Protein AF-A0A533YIL5-F1 (afdb_monomer_lite)

Sequence (85 aa):
MGLLDRQFGTSNVIVTSLENLLNWARLSSLWQMQFGLACCAIEMMAAAASHYDFDRFGVIPRATPRQSDVMIVAGTVTLKMATRI

pLDDT: mean 87.53, std 10.2, range [51.16, 96.06]

Foldseek 3Di:
DFPCCVPDVDPDPVVVVVRVVVVCVCQQAFEEELAADDDQSVVVVVCCDPVHNPVNSNYHYDPDPVPGPYYDNRDDQDPVNVVVD

Radius of gyration: 17.03 Å; chains: 1; bounding box: 35×36×42 Å

Structure (mmCIF, N/CA/C/O backbone):
data_AF-A0A533YIL5-F1
#
_entry.id   AF-A0A533YIL5-F1
#
loop_
_atom_site.group_PDB
_atom_site.id
_atom_site.type_symbol
_atom_site.label_atom_id
_atom_site.label_alt_id
_atom_site.label_comp_id
_atom_site.label_asym_id
_atom_site.label_entity_id
_atom_site.label_seq_id
_atom_site.pdbx_PDB_ins_code
_atom_site.Cartn_x
_atom_site.Cartn_y
_atom_site.Cartn_z
_atom_site.occupancy
_atom_site.B_iso_or_equiv
_atom_site.auth_seq_id
_atom_site.auth_comp_id
_atom_site.auth_asym_id
_atom_site.auth_atom_id
_atom_site.pdbx_PDB_model_num
ATOM 1 N N . MET A 1 1 ? -10.681 13.764 12.088 1.00 51.16 1 MET A N 1
ATOM 2 C CA . MET A 1 1 ? -11.918 14.506 11.779 1.00 51.16 1 MET A CA 1
ATOM 3 C C . MET A 1 1 ? -12.788 13.604 10.932 1.00 51.16 1 MET A C 1
ATOM 5 O O . MET A 1 1 ? -12.426 13.326 9.791 1.00 51.16 1 MET A O 1
ATOM 9 N N . GLY A 1 2 ? -13.813 13.025 11.552 1.00 59.44 2 GLY A N 1
ATOM 10 C CA . GLY A 1 2 ? -14.697 12.059 10.912 1.00 59.44 2 GLY A CA 1
ATOM 11 C C . GLY A 1 2 ? -15.648 12.721 9.918 1.00 59.44 2 GLY A C 1
ATOM 12 O O . GLY A 1 2 ? -15.770 13.942 9.842 1.00 59.44 2 GLY A O 1
ATOM 13 N N . LEU A 1 3 ? -16.291 11.891 9.101 1.00 66.75 3 LEU A N 1
ATOM 14 C CA . LEU A 1 3 ? -17.222 12.331 8.063 1.00 66.75 3 LEU A CA 1
ATOM 15 C C . LEU A 1 3 ? -18.513 12.922 8.674 1.00 66.75 3 LEU A C 1
ATOM 17 O O . LEU A 1 3 ? -19.161 13.740 8.029 1.00 66.75 3 LEU A O 1
ATOM 21 N N . LEU A 1 4 ? -18.855 12.553 9.918 1.00 69.94 4 LEU A N 1
ATOM 22 C CA . LEU A 1 4 ? -20.073 12.982 10.618 1.00 69.94 4 LEU A CA 1
ATOM 23 C C . LEU A 1 4 ? -19.858 14.250 11.459 1.00 69.94 4 LEU A C 1
ATOM 25 O O . LEU A 1 4 ? -20.789 15.040 11.615 1.00 69.94 4 LEU A O 1
ATOM 29 N N . ASP A 1 5 ? -18.625 14.495 11.901 1.00 66.12 5 ASP A N 1
ATOM 30 C CA . ASP A 1 5 ? -18.184 15.716 12.595 1.00 66.12 5 ASP A CA 1
ATOM 31 C C . ASP A 1 5 ? -18.434 17.001 11.769 1.00 66.12 5 ASP A C 1
ATOM 33 O O . ASP A 1 5 ? -18.686 18.077 12.303 1.00 66.12 5 ASP A O 1
ATOM 37 N N . ARG A 1 6 ? -18.447 16.897 10.428 1.00 64.88 6 ARG A N 1
ATOM 38 C CA . ARG A 1 6 ? -18.797 18.020 9.531 1.00 64.88 6 ARG A CA 1
ATOM 39 C C . ARG A 1 6 ? -20.288 18.361 9.499 1.00 64.88 6 ARG A C 1
ATOM 41 O O . ARG A 1 6 ? -20.634 19.449 9.049 1.00 64.88 6 ARG A O 1
ATOM 48 N N . GLN A 1 7 ? -21.160 17.442 9.910 1.00 67.25 7 GLN A N 1
ATOM 49 C CA . GLN A 1 7 ? -22.608 17.560 9.716 1.00 67.25 7 GLN A CA 1
ATOM 50 C C . GLN A 1 7 ? -23.365 17.842 11.017 1.00 67.25 7 GLN A C 1
ATOM 52 O O . GLN A 1 7 ? -24.398 18.509 10.991 1.00 67.25 7 GLN A O 1
ATOM 57 N N . PHE A 1 8 ? -22.836 17.394 12.156 1.00 64.44 8 PHE A N 1
ATOM 58 C CA . PHE A 1 8 ? -23.433 17.600 13.472 1.00 64.44 8 PHE A CA 1
ATOM 59 C C . PHE A 1 8 ? -22.400 18.270 14.383 1.00 64.44 8 PHE A C 1
ATOM 61 O O . PHE A 1 8 ? -21.588 17.597 15.003 1.00 64.44 8 PHE A O 1
ATOM 68 N N . GLY A 1 9 ? -22.410 19.605 14.452 1.00 62.22 9 GLY A N 1
ATOM 69 C CA . GLY A 1 9 ? -21.437 20.424 15.198 1.00 62.22 9 GLY A CA 1
ATOM 70 C C . GLY A 1 9 ? -21.497 20.317 16.731 1.00 62.22 9 GLY A C 1
ATOM 71 O O . GLY A 1 9 ? -21.151 21.272 17.422 1.00 62.22 9 GLY A O 1
ATOM 72 N N . THR A 1 10 ? -21.955 19.189 17.276 1.00 59.66 10 THR A N 1
ATOM 73 C CA . THR A 1 10 ? -22.041 18.904 18.712 1.00 59.66 10 THR A CA 1
ATOM 74 C C . THR A 1 10 ? -21.540 17.489 19.000 1.00 59.66 10 THR A C 1
ATOM 76 O O . THR A 1 10 ? -22.064 16.498 18.488 1.00 59.66 10 THR A O 1
ATOM 79 N N . SER A 1 11 ? -20.514 17.399 19.847 1.00 63.81 11 SER A N 1
ATOM 80 C CA . SER A 1 11 ? -19.839 16.177 20.293 1.00 63.81 11 SER A CA 1
ATOM 81 C C . SER A 1 11 ? -20.749 15.306 21.169 1.00 63.81 11 SER A C 1
ATOM 83 O O . SER A 1 11 ? -20.628 15.242 22.391 1.00 63.81 11 SER A O 1
ATOM 85 N N . ASN A 1 12 ? -21.680 14.608 20.523 1.00 74.38 12 ASN A N 1
ATOM 86 C CA . ASN A 1 12 ? -22.548 13.617 21.149 1.00 74.38 12 ASN A CA 1
ATOM 87 C C . ASN A 1 12 ? -21.823 12.264 21.254 1.00 74.38 12 ASN A C 1
ATOM 89 O O . ASN A 1 12 ? -21.278 11.770 20.268 1.00 74.38 12 ASN A O 1
ATOM 93 N N . VAL A 1 13 ? -21.886 11.610 22.420 1.00 78.50 13 VAL A N 1
ATOM 94 C CA . VAL A 1 13 ? -21.269 10.283 22.679 1.00 78.50 13 VAL A CA 1
ATOM 95 C C . VAL A 1 13 ? -21.757 9.198 21.697 1.00 78.50 13 VAL A C 1
ATOM 97 O O . VAL A 1 13 ? -21.036 8.264 21.346 1.00 78.50 13 VAL A O 1
ATOM 100 N N . ILE A 1 14 ? -22.989 9.333 21.202 1.00 80.75 14 ILE A N 1
ATOM 101 C CA . ILE A 1 14 ? -23.567 8.442 20.185 1.00 80.75 14 ILE A CA 1
ATOM 102 C C . ILE A 1 14 ? -22.912 8.664 18.809 1.00 80.75 14 ILE A C 1
ATOM 104 O O . ILE A 1 14 ? -22.647 7.708 18.086 1.00 80.75 14 ILE A O 1
ATOM 108 N N . VAL A 1 15 ? -22.603 9.912 18.445 1.00 83.88 15 VAL A N 1
ATOM 109 C CA . VAL A 1 15 ? -21.942 10.221 17.167 1.00 83.88 15 VAL A CA 1
ATOM 110 C C . VAL A 1 15 ? -20.502 9.714 17.185 1.00 83.88 15 VAL A C 1
ATOM 112 O O . VAL A 1 15 ? -20.072 9.080 16.227 1.00 83.88 15 VAL A O 1
ATOM 115 N N . THR A 1 16 ? -19.778 9.897 18.292 1.00 83.44 16 THR A N 1
ATOM 116 C CA . THR A 1 16 ? -18.384 9.437 18.402 1.00 83.44 16 THR A CA 1
ATOM 117 C C . THR A 1 16 ? -18.267 7.912 18.366 1.00 83.44 16 THR A C 1
ATOM 119 O O . THR A 1 16 ? -17.392 7.375 17.689 1.00 83.44 16 THR A O 1
ATOM 122 N N . SER A 1 17 ? -19.166 7.188 19.040 1.00 85.25 17 SER A N 1
ATOM 123 C CA . SER A 1 17 ? -19.213 5.719 18.972 1.00 85.25 17 SER A CA 1
ATOM 124 C C . SER A 1 17 ? -19.520 5.202 17.561 1.00 85.25 17 SER A C 1
ATOM 126 O O . SER A 1 17 ? -18.864 4.262 17.104 1.00 85.25 17 SER A O 1
ATOM 128 N N . LEU A 1 18 ? -20.440 5.846 16.836 1.00 86.12 18 LEU A N 1
ATOM 129 C CA . LEU A 1 18 ? -20.726 5.512 15.439 1.00 86.12 18 LEU A CA 1
ATOM 130 C C . LEU A 1 18 ? -19.532 5.808 14.516 1.00 86.12 18 LEU A C 1
ATOM 132 O O . LEU A 1 18 ? -19.189 4.988 13.664 1.00 86.12 18 LEU A O 1
ATOM 136 N N . GLU A 1 19 ? -18.867 6.949 14.693 1.00 85.19 19 GLU A N 1
ATOM 137 C CA . GLU A 1 19 ? -17.658 7.280 13.935 1.00 85.19 19 GLU A CA 1
ATOM 138 C C . GLU A 1 19 ? -16.535 6.269 14.173 1.00 85.19 19 GLU A C 1
ATOM 140 O O . GLU A 1 19 ? -15.877 5.854 13.218 1.00 85.19 19 GLU A O 1
ATOM 145 N N . ASN A 1 20 ? -16.343 5.826 15.416 1.00 87.81 20 ASN A N 1
ATOM 146 C CA . ASN A 1 20 ? -15.354 4.803 15.747 1.00 87.81 20 ASN A CA 1
ATOM 147 C C . ASN A 1 20 ? -15.635 3.488 15.014 1.00 87.81 20 ASN A C 1
ATOM 149 O O . ASN A 1 20 ? -14.712 2.905 14.447 1.00 87.81 20 ASN A O 1
ATOM 153 N N . LEU A 1 21 ? -16.898 3.059 14.955 1.00 90.25 21 LEU A N 1
ATOM 154 C CA . LEU A 1 21 ? -17.290 1.862 14.211 1.00 90.25 21 LEU A CA 1
ATOM 155 C C . LEU A 1 21 ? -17.017 2.009 12.706 1.00 90.25 21 LEU A C 1
ATOM 157 O O . LEU A 1 21 ? -16.430 1.120 12.090 1.00 90.25 21 LEU A O 1
ATOM 161 N N . LEU A 1 22 ? -17.404 3.140 12.109 1.00 89.50 22 LEU A N 1
ATOM 162 C CA . LEU A 1 22 ? -17.209 3.395 10.677 1.00 89.50 22 LEU A CA 1
ATOM 163 C C . LEU A 1 22 ? -15.731 3.527 10.295 1.00 89.50 22 LEU A C 1
ATOM 165 O O . LEU A 1 22 ? -15.335 3.125 9.200 1.00 89.50 22 LEU A O 1
ATOM 169 N N . ASN A 1 23 ? -14.918 4.126 11.164 1.00 90.25 23 ASN A N 1
ATOM 170 C CA . ASN A 1 23 ? -13.477 4.233 10.953 1.00 90.25 23 ASN A CA 1
ATOM 171 C C . ASN A 1 23 ? -12.801 2.870 11.115 1.00 90.25 23 ASN A C 1
ATOM 173 O O . ASN A 1 23 ? -11.939 2.535 10.308 1.00 90.25 23 ASN A O 1
ATOM 177 N N . TRP A 1 24 ? -13.228 2.062 12.090 1.00 91.19 24 TRP A N 1
ATOM 178 C CA . TRP A 1 24 ? -12.753 0.689 12.235 1.00 91.19 24 TRP A CA 1
ATOM 179 C C . TRP A 1 24 ? -13.071 -0.150 10.995 1.00 91.19 24 TRP A C 1
ATOM 181 O O . TRP A 1 24 ? -12.170 -0.797 10.477 1.00 91.19 24 TRP A O 1
ATOM 191 N N . ALA A 1 25 ? -14.296 -0.070 10.465 1.00 91.12 25 ALA A N 1
ATOM 192 C CA . ALA A 1 25 ? -14.692 -0.804 9.261 1.00 91.12 25 ALA A CA 1
ATOM 193 C C . ALA A 1 25 ? -13.859 -0.421 8.021 1.00 91.12 25 ALA A C 1
ATOM 195 O O . ALA A 1 25 ? -13.440 -1.291 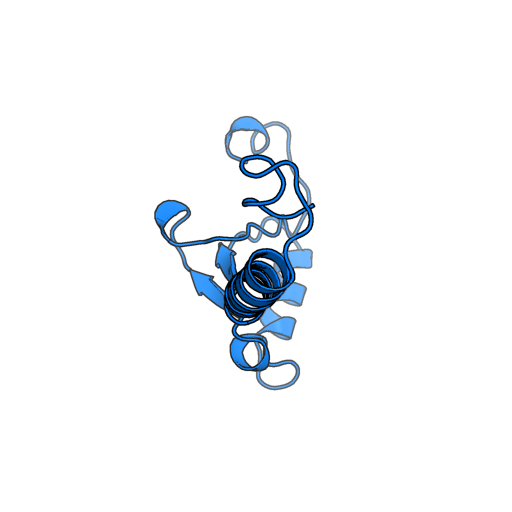7.261 1.00 91.12 25 ALA A O 1
ATOM 196 N N . ARG A 1 26 ? -13.574 0.876 7.827 1.00 89.56 26 ARG A N 1
ATOM 197 C CA . ARG A 1 26 ? -12.714 1.347 6.723 1.00 89.56 26 ARG A CA 1
ATOM 198 C C . ARG A 1 26 ? -11.246 0.964 6.907 1.00 89.56 26 ARG A C 1
ATOM 200 O O . ARG A 1 26 ? -10.559 0.711 5.927 1.00 89.56 26 ARG A O 1
ATOM 207 N N . LEU A 1 27 ? -10.762 0.929 8.146 1.00 89.69 27 LEU A N 1
ATOM 208 C CA . LEU A 1 27 ? -9.383 0.550 8.449 1.00 89.69 27 LEU A CA 1
ATOM 209 C C . LEU A 1 27 ? -9.166 -0.968 8.365 1.00 89.69 27 LEU A C 1
ATOM 211 O O . LEU A 1 27 ? -8.078 -1.398 8.002 1.00 89.69 27 LEU A O 1
ATOM 215 N N . SER A 1 28 ? -10.184 -1.772 8.681 1.00 91.19 28 SER A N 1
ATOM 216 C CA . SER A 1 28 ? -10.102 -3.236 8.667 1.00 91.19 28 SER A CA 1
ATOM 217 C C . SER A 1 28 ? -10.286 -3.868 7.285 1.00 91.19 28 SER A C 1
ATOM 219 O O . SER A 1 28 ? -10.118 -5.076 7.158 1.00 91.19 28 SER A O 1
ATOM 221 N N . SER A 1 29 ? -10.645 -3.087 6.260 1.00 91.25 29 SER A N 1
ATOM 222 C CA . SER A 1 29 ? -10.887 -3.580 4.898 1.00 91.25 29 SER A CA 1
ATOM 223 C C . SER A 1 29 ? -10.387 -2.591 3.843 1.00 91.25 29 SER A C 1
ATOM 225 O O . SER A 1 29 ? -11.147 -1.857 3.224 1.00 91.25 29 SER A O 1
ATOM 227 N N . LEU A 1 30 ? -9.071 -2.551 3.642 1.00 91.88 30 LEU A N 1
ATOM 228 C CA . LEU A 1 30 ? -8.438 -1.634 2.692 1.00 91.88 30 LEU A CA 1
ATOM 229 C C . LEU A 1 30 ? -8.199 -2.331 1.353 1.00 91.88 30 LEU A C 1
ATOM 231 O O . LEU A 1 30 ? -7.236 -3.076 1.191 1.00 91.88 30 LEU A O 1
ATOM 235 N N . TRP A 1 31 ? -9.043 -2.090 0.353 1.00 93.62 31 TRP A N 1
ATOM 236 C CA . TRP A 1 31 ? -8.866 -2.749 -0.943 1.00 93.62 31 TRP A CA 1
ATOM 237 C C . TRP A 1 31 ? -7.835 -1.995 -1.784 1.00 93.62 31 TRP A C 1
ATOM 239 O O . TRP A 1 31 ? -8.105 -0.910 -2.304 1.00 93.62 31 TRP A O 1
ATOM 249 N N . GLN A 1 32 ? -6.634 -2.561 -1.906 1.00 92.31 32 GLN A N 1
ATOM 250 C CA . GLN A 1 32 ? -5.531 -1.932 -2.628 1.00 92.31 32 GLN A CA 1
ATOM 251 C C . GLN A 1 32 ? -5.693 -2.084 -4.143 1.00 92.31 32 GLN A C 1
ATOM 253 O O . GLN A 1 32 ? -5.996 -3.164 -4.650 1.00 92.31 32 GLN A O 1
ATOM 258 N N . MET A 1 33 ? -5.439 -1.019 -4.895 1.00 93.50 33 MET A N 1
ATOM 259 C CA . MET A 1 33 ? -5.260 -1.101 -6.339 1.00 93.50 33 MET A CA 1
ATOM 260 C C . MET A 1 33 ? -3.898 -1.725 -6.637 1.00 93.50 33 MET A C 1
ATOM 262 O O . MET A 1 33 ? -2.871 -1.226 -6.175 1.00 93.50 33 MET A O 1
ATOM 266 N N . GLN A 1 34 ? -3.871 -2.786 -7.443 1.00 90.62 34 GLN A N 1
ATOM 267 C CA . GLN A 1 34 ? -2.618 -3.391 -7.887 1.00 90.62 34 GLN A CA 1
ATOM 268 C C . GLN A 1 34 ? -1.905 -2.462 -8.884 1.00 90.62 34 GLN A C 1
ATOM 270 O O . GLN A 1 34 ? -2.097 -2.559 -10.096 1.00 90.62 34 GLN A O 1
ATOM 275 N N . PHE A 1 35 ? -1.089 -1.545 -8.363 1.00 90.38 35 PHE A N 1
ATOM 276 C CA . PHE A 1 35 ? -0.438 -0.493 -9.139 1.00 90.38 35 PHE A CA 1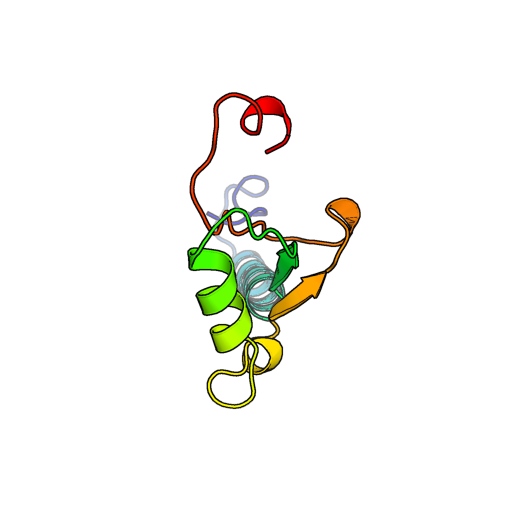
ATOM 277 C C . PHE A 1 35 ? 1.086 -0.492 -8.936 1.00 90.38 35 PHE A C 1
ATOM 279 O O . PHE A 1 35 ? 1.647 0.239 -8.124 1.00 90.38 35 PHE A O 1
ATOM 286 N N . GLY A 1 36 ? 1.769 -1.358 -9.688 1.00 92.56 36 GLY A N 1
ATOM 287 C CA . GLY A 1 36 ? 3.228 -1.460 -9.699 1.00 92.56 36 GLY A CA 1
ATOM 288 C C . GLY A 1 36 ? 3.844 -0.736 -10.895 1.00 92.56 36 GLY A C 1
AT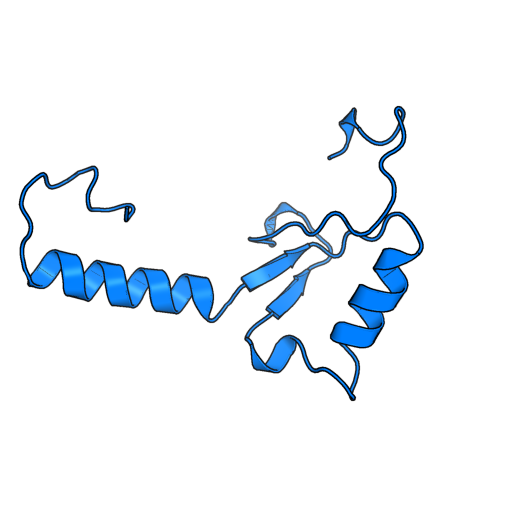OM 289 O O . GLY A 1 36 ? 3.494 -1.039 -12.034 1.00 92.56 36 GLY A O 1
ATOM 290 N N . LEU A 1 37 ? 4.767 0.197 -10.647 1.00 92.75 37 LEU A N 1
ATOM 291 C CA . LEU A 1 37 ? 5.413 0.997 -11.701 1.00 92.75 37 LEU A CA 1
ATOM 292 C C . LEU A 1 37 ? 6.871 0.610 -11.956 1.00 92.75 37 LEU A C 1
ATOM 294 O O . LEU A 1 37 ? 7.340 0.683 -13.090 1.00 92.75 37 LEU A O 1
ATOM 298 N N . ALA A 1 38 ? 7.599 0.239 -10.903 1.00 94.94 38 ALA A N 1
ATOM 299 C CA . ALA A 1 38 ? 9.023 -0.078 -10.975 1.00 94.94 38 ALA A CA 1
ATOM 300 C C . ALA A 1 38 ? 9.395 -1.119 -9.902 1.00 94.94 38 ALA A C 1
ATOM 302 O O . ALA A 1 38 ? 8.596 -1.989 -9.568 1.00 94.94 38 ALA A O 1
ATOM 303 N N . CYS A 1 39 ? 10.603 -1.037 -9.344 1.00 95.94 39 CYS A N 1
ATOM 304 C CA . CYS A 1 39 ? 11.126 -2.002 -8.376 1.00 95.94 39 CYS A CA 1
ATOM 305 C C . CYS A 1 39 ? 10.329 -2.088 -7.063 1.00 95.94 39 CYS A C 1
ATOM 307 O O . CYS A 1 39 ? 10.212 -3.176 -6.520 1.00 95.94 39 CYS A O 1
ATOM 309 N N . CYS A 1 40 ? 9.683 -1.024 -6.579 1.00 94.88 40 CYS A N 1
ATOM 310 C CA . CYS A 1 40 ? 8.847 -1.136 -5.372 1.00 94.88 40 CYS A CA 1
ATOM 311 C C . CYS A 1 40 ? 7.624 -2.058 -5.567 1.00 94.88 40 CYS A C 1
ATOM 313 O O . CYS A 1 40 ? 7.007 -2.490 -4.596 1.00 94.88 40 CYS A O 1
ATOM 315 N N . ALA A 1 41 ? 7.276 -2.418 -6.811 1.00 93.75 41 ALA A N 1
ATOM 316 C CA . ALA A 1 41 ? 6.225 -3.394 -7.080 1.00 93.75 41 ALA A CA 1
ATOM 317 C C . ALA A 1 41 ? 6.587 -4.801 -6.577 1.00 93.75 41 ALA A C 1
ATOM 319 O O . ALA A 1 41 ? 5.711 -5.500 -6.073 1.00 93.75 41 ALA A O 1
ATOM 320 N N . ILE A 1 42 ? 7.859 -5.216 -6.667 1.00 94.25 42 ILE A N 1
ATOM 321 C CA . ILE A 1 42 ? 8.275 -6.538 -6.166 1.00 94.25 42 ILE A CA 1
ATOM 322 C C . ILE A 1 42 ? 8.261 -6.591 -4.638 1.00 94.25 42 ILE A C 1
ATOM 324 O O . ILE A 1 42 ? 7.947 -7.630 -4.065 1.00 94.25 42 ILE A O 1
ATOM 328 N N . GLU A 1 43 ? 8.513 -5.461 -3.978 1.00 94.75 43 GLU A N 1
ATOM 329 C CA . GLU A 1 43 ? 8.375 -5.330 -2.526 1.00 94.75 43 GLU A CA 1
ATOM 330 C C . GLU A 1 43 ? 6.905 -5.433 -2.118 1.00 94.75 43 GLU A C 1
ATOM 332 O O . GLU A 1 43 ? 6.578 -6.163 -1.190 1.00 94.75 43 GLU A O 1
ATOM 337 N N . MET A 1 44 ? 6.001 -4.793 -2.866 1.00 92.81 44 MET A N 1
ATOM 338 C CA . MET A 1 44 ? 4.555 -4.912 -2.651 1.00 92.81 44 MET A CA 1
ATOM 339 C C . MET A 1 44 ? 4.046 -6.347 -2.874 1.00 92.81 44 MET A C 1
ATOM 341 O O . MET A 1 44 ? 3.176 -6.809 -2.143 1.00 92.81 44 MET A O 1
ATOM 345 N N . MET A 1 45 ? 4.603 -7.079 -3.846 1.00 91.69 45 MET A N 1
ATOM 346 C CA . MET A 1 45 ? 4.283 -8.496 -4.063 1.00 91.69 45 MET A CA 1
ATOM 347 C C . MET A 1 45 ? 4.818 -9.384 -2.935 1.00 91.69 45 MET A C 1
ATOM 349 O O . MET A 1 45 ? 4.111 -10.278 -2.480 1.00 91.69 45 MET A O 1
ATOM 353 N N . ALA A 1 46 ? 6.039 -9.127 -2.458 1.00 93.38 46 ALA A N 1
ATOM 354 C CA . ALA A 1 46 ? 6.610 -9.830 -1.311 1.00 93.38 46 ALA A CA 1
ATOM 355 C C . ALA A 1 46 ? 5.833 -9.538 -0.015 1.00 93.38 46 ALA A C 1
ATOM 357 O O . ALA A 1 46 ? 5.672 -10.429 0.817 1.00 93.38 46 ALA A O 1
ATOM 358 N N . ALA A 1 47 ? 5.306 -8.319 0.121 1.00 90.88 47 ALA A N 1
ATOM 359 C CA . ALA A 1 47 ? 4.441 -7.898 1.217 1.00 90.88 47 ALA A CA 1
ATOM 360 C 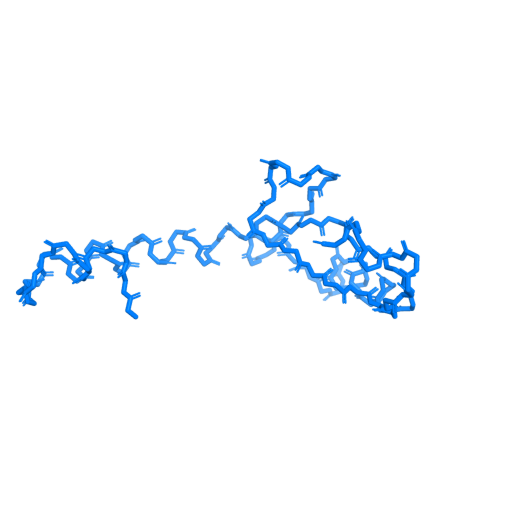C . ALA A 1 47 ? 3.020 -8.489 1.162 1.00 90.88 47 ALA A C 1
ATOM 362 O O . ALA A 1 47 ? 2.273 -8.331 2.118 1.00 90.88 47 ALA A O 1
ATOM 363 N N . ALA A 1 48 ? 2.652 -9.151 0.060 1.00 90.12 48 ALA A N 1
ATOM 364 C CA . ALA A 1 48 ? 1.423 -9.931 -0.081 1.00 90.12 48 ALA A CA 1
ATOM 365 C C . ALA A 1 48 ? 1.694 -11.447 -0.185 1.00 90.12 48 ALA A C 1
ATOM 367 O O . ALA A 1 48 ? 0.785 -12.222 -0.477 1.00 90.12 48 ALA A O 1
ATOM 368 N N . ALA A 1 49 ? 2.949 -11.874 -0.009 1.00 91.50 49 ALA A N 1
ATOM 369 C CA . ALA A 1 49 ? 3.353 -13.273 -0.077 1.00 91.50 49 ALA A CA 1
ATOM 370 C C . ALA A 1 49 ? 3.265 -13.950 1.303 1.00 91.50 49 ALA A C 1
ATOM 372 O O . ALA A 1 49 ? 2.969 -13.333 2.315 1.00 91.50 49 ALA A O 1
ATOM 373 N N . SER A 1 50 ? 3.588 -15.240 1.385 1.00 92.25 50 SER A N 1
ATOM 374 C CA . SER A 1 50 ? 3.442 -16.023 2.623 1.00 92.25 50 SER A CA 1
ATOM 375 C C . SER A 1 50 ? 4.209 -15.481 3.839 1.00 92.25 50 SER A C 1
ATOM 377 O O . SER A 1 50 ? 3.827 -15.760 4.971 1.00 92.25 50 SER A O 1
ATOM 379 N N . HIS A 1 51 ? 5.307 -14.747 3.631 1.00 92.62 51 HIS A N 1
ATOM 380 C CA . HIS A 1 51 ? 6.105 -14.181 4.725 1.00 92.62 51 HIS A CA 1
ATOM 381 C C . HIS A 1 51 ? 5.441 -12.969 5.382 1.00 92.62 51 HIS A C 1
ATOM 383 O O . HIS A 1 51 ? 5.537 -12.797 6.598 1.00 92.62 51 HIS A O 1
ATOM 389 N N . TYR A 1 52 ? 4.779 -12.143 4.578 1.00 90.62 52 TYR A N 1
ATOM 390 C CA . TYR A 1 52 ? 4.094 -10.935 5.002 1.00 90.62 52 TYR A CA 1
ATOM 391 C C . TYR A 1 52 ? 2.723 -10.967 4.341 1.00 90.62 52 TYR A C 1
ATOM 393 O O . TYR A 1 52 ? 2.605 -10.755 3.143 1.00 90.62 52 TYR A O 1
ATOM 401 N N . ASP A 1 53 ? 1.703 -11.317 5.115 1.00 92.06 53 ASP A N 1
ATOM 402 C CA . ASP A 1 53 ? 0.356 -11.502 4.593 1.00 92.06 53 ASP A CA 1
ATOM 403 C C . ASP A 1 53 ? -0.457 -10.210 4.741 1.00 92.06 53 ASP A C 1
ATOM 405 O O . ASP A 1 53 ? -0.858 -9.825 5.845 1.00 92.06 53 ASP A O 1
ATOM 409 N N . PHE A 1 54 ? -0.684 -9.529 3.620 1.00 89.81 54 PHE A N 1
ATOM 410 C CA . PHE A 1 54 ? -1.548 -8.352 3.539 1.00 89.81 54 PHE A CA 1
ATOM 411 C C . PHE A 1 54 ? -3.025 -8.672 3.779 1.00 89.81 54 PHE A C 1
ATOM 413 O O . PHE A 1 54 ? -3.731 -7.846 4.369 1.00 89.81 54 PHE A O 1
ATOM 420 N N . ASP A 1 55 ? -3.482 -9.876 3.437 1.00 91.12 55 ASP A N 1
ATOM 421 C CA . ASP A 1 55 ? -4.875 -10.267 3.660 1.00 91.12 55 ASP A CA 1
ATOM 422 C C . ASP A 1 55 ? -5.192 -10.364 5.160 1.00 91.12 55 ASP A C 1
ATOM 424 O O . ASP A 1 55 ? -6.300 -10.055 5.598 1.00 91.12 55 ASP A O 1
ATOM 428 N N . ARG A 1 56 ? -4.176 -10.626 5.997 1.00 90.62 56 ARG A N 1
ATOM 429 C CA . ARG A 1 56 ? -4.302 -10.600 7.464 1.00 90.62 56 ARG A CA 1
ATOM 430 C C . ARG A 1 56 ? -4.782 -9.254 8.014 1.00 90.62 56 ARG A C 1
ATOM 432 O O . ARG A 1 56 ? -5.415 -9.216 9.068 1.00 90.62 56 ARG A O 1
ATOM 439 N N . PHE A 1 57 ? -4.465 -8.152 7.339 1.00 90.12 57 PHE A N 1
ATOM 440 C CA . PHE A 1 57 ? -4.926 -6.811 7.710 1.00 90.12 57 PHE A CA 1
ATOM 441 C C . PHE A 1 57 ? -6.187 -6.384 6.938 1.00 90.12 57 PHE A C 1
ATOM 443 O O . PHE A 1 57 ? -6.593 -5.228 7.032 1.00 90.12 57 PHE A O 1
ATOM 450 N N . GLY A 1 58 ? -6.795 -7.298 6.174 1.00 90.50 58 GLY A N 1
ATOM 451 C CA . GLY A 1 58 ? -7.927 -7.022 5.291 1.00 90.50 58 GLY A CA 1
ATOM 452 C C . GLY A 1 58 ? -7.535 -6.268 4.020 1.00 90.50 58 GLY A C 1
ATOM 453 O O . GLY A 1 58 ? -8.381 -5.595 3.422 1.00 90.50 58 GLY A O 1
ATOM 454 N N . VAL A 1 59 ? -6.256 -6.343 3.622 1.00 92.44 59 VAL A N 1
ATOM 455 C CA . VAL A 1 59 ? -5.737 -5.684 2.422 1.00 92.44 59 VAL A CA 1
ATOM 456 C C . VAL A 1 59 ? -5.782 -6.636 1.234 1.00 92.44 59 VAL A C 1
ATOM 458 O O . VAL A 1 59 ? -4.909 -7.481 1.058 1.00 92.44 59 VAL A O 1
ATOM 461 N N . ILE A 1 60 ? -6.782 -6.455 0.372 1.00 91.00 60 ILE A N 1
ATOM 462 C CA . ILE A 1 60 ? -7.001 -7.319 -0.795 1.00 91.00 60 ILE A CA 1
ATOM 463 C C . ILE A 1 60 ? -6.607 -6.578 -2.078 1.00 91.00 60 ILE A C 1
ATOM 465 O O . ILE A 1 60 ? -7.136 -5.490 -2.330 1.00 91.00 60 ILE A O 1
ATOM 469 N N . PRO A 1 61 ? -5.729 -7.143 -2.930 1.00 91.00 61 PRO A N 1
ATOM 470 C CA . PRO A 1 61 ? -5.402 -6.546 -4.218 1.00 91.00 61 PRO A CA 1
ATOM 471 C C . PRO A 1 61 ? -6.560 -6.651 -5.213 1.00 91.00 61 PRO A C 1
ATOM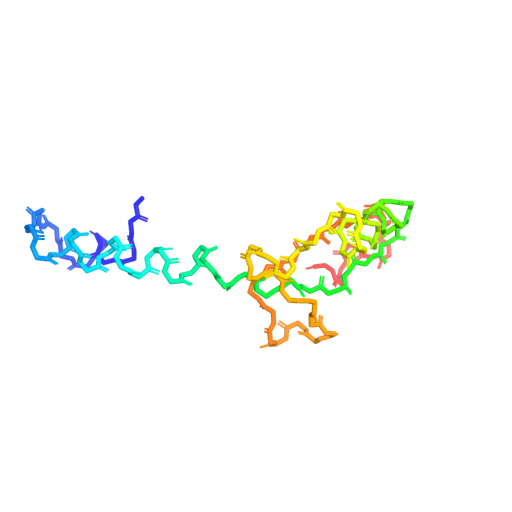 473 O O . PRO A 1 61 ? -7.056 -7.734 -5.522 1.00 91.00 61 PRO A O 1
ATOM 476 N N . ARG A 1 62 ? -6.974 -5.507 -5.764 1.00 93.25 62 ARG A N 1
ATOM 477 C CA . ARG A 1 62 ? -7.962 -5.384 -6.841 1.00 93.25 62 ARG A CA 1
ATOM 478 C C . ARG A 1 62 ? -7.283 -4.879 -8.109 1.00 93.25 62 ARG A C 1
ATOM 480 O O . ARG A 1 62 ? -6.524 -3.914 -8.091 1.00 93.25 62 ARG A O 1
ATOM 487 N N . ALA A 1 63 ? -7.611 -5.507 -9.236 1.00 90.62 63 ALA A N 1
ATOM 488 C CA . ALA A 1 63 ? -7.065 -5.142 -10.544 1.00 90.62 63 ALA A CA 1
ATOM 489 C C . ALA A 1 63 ? -7.710 -3.880 -11.149 1.00 90.62 63 ALA A C 1
ATOM 491 O O . ALA A 1 63 ? -7.193 -3.316 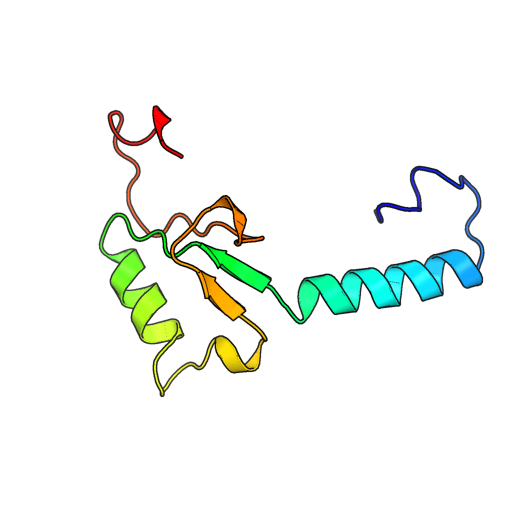-12.109 1.00 90.62 63 ALA A O 1
ATOM 492 N N . THR A 1 64 ? -8.858 -3.438 -10.621 1.00 93.56 64 THR A N 1
ATOM 493 C CA . THR A 1 64 ? -9.619 -2.315 -11.182 1.00 93.56 64 THR A CA 1
ATOM 494 C C . THR A 1 64 ? -9.715 -1.147 -10.202 1.00 93.56 64 THR A C 1
ATOM 496 O O . THR A 1 64 ? -10.131 -1.383 -9.066 1.00 93.56 64 THR A O 1
ATOM 499 N N . PRO A 1 65 ? -9.500 0.104 -10.654 1.00 92.06 65 PRO A N 1
ATOM 500 C CA . PRO A 1 65 ? -9.558 1.285 -9.788 1.00 92.06 65 PRO A CA 1
ATOM 501 C C . PRO A 1 65 ? -10.951 1.540 -9.195 1.00 92.06 65 PRO A C 1
ATOM 503 O O . PRO A 1 65 ? -11.083 2.111 -8.125 1.00 92.06 65 PRO A O 1
ATOM 506 N N . ARG A 1 66 ? -12.021 1.093 -9.868 1.00 93.75 66 ARG A N 1
ATOM 507 C CA . ARG A 1 66 ? -13.406 1.291 -9.397 1.00 93.75 66 ARG A CA 1
ATOM 508 C C . ARG A 1 66 ? -13.784 0.450 -8.181 1.00 93.75 66 ARG A C 1
ATOM 510 O O . ARG A 1 66 ? -14.815 0.707 -7.577 1.00 93.75 66 ARG A O 1
ATOM 517 N N . GLN A 1 67 ? -13.018 -0.596 -7.899 1.00 93.69 67 GLN A N 1
ATOM 518 C CA . GLN A 1 67 ? -13.269 -1.491 -6.772 1.00 93.69 67 GLN A CA 1
ATOM 519 C C . GLN A 1 67 ? -12.248 -1.281 -5.656 1.00 93.69 67 GLN A C 1
ATOM 521 O O . GLN A 1 67 ? -12.371 -1.919 -4.632 1.00 93.69 67 GLN A O 1
ATOM 526 N N . SER A 1 68 ? -11.212 -0.471 -5.852 1.00 93.81 68 SER A N 1
ATOM 527 C CA . SER A 1 68 ? -10.180 -0.233 -4.844 1.00 93.81 68 SER A CA 1
ATOM 528 C C . SER A 1 68 ? -10.477 1.024 -4.039 1.00 93.81 68 SER A C 1
ATOM 530 O O . SER A 1 68 ? -10.899 2.028 -4.613 1.00 93.81 68 SER A O 1
ATOM 532 N N . ASP A 1 69 ? -10.147 0.990 -2.753 1.00 93.56 69 ASP A N 1
ATOM 533 C CA . ASP A 1 69 ? -10.275 2.123 -1.834 1.00 93.56 69 ASP A CA 1
ATOM 534 C C . ASP A 1 69 ? -8.948 2.869 -1.640 1.00 93.56 69 ASP A C 1
ATOM 536 O O . ASP A 1 69 ? -8.939 4.053 -1.302 1.00 93.56 69 ASP A O 1
ATOM 540 N N . VAL A 1 70 ? -7.813 2.195 -1.867 1.00 91.69 70 VAL A N 1
ATOM 541 C CA . VAL A 1 70 ? -6.472 2.779 -1.726 1.00 91.69 70 VAL A CA 1
ATOM 542 C C . VAL A 1 70 ? -5.605 2.479 -2.947 1.00 91.69 70 VAL A C 1
ATOM 544 O O . VAL A 1 70 ? -5.619 1.371 -3.478 1.00 91.69 70 VAL A O 1
ATOM 547 N N . MET A 1 71 ? -4.820 3.461 -3.393 1.00 93.25 71 MET A N 1
ATOM 548 C CA . MET A 1 71 ? -3.842 3.310 -4.474 1.00 93.25 71 MET A CA 1
ATOM 549 C C . MET A 1 71 ? -2.432 3.542 -3.929 1.00 93.25 71 MET A C 1
ATOM 551 O O . MET A 1 71 ? -2.109 4.642 -3.484 1.00 93.25 71 MET A O 1
ATOM 555 N N . ILE A 1 72 ? -1.587 2.509 -3.980 1.00 93.00 72 ILE A N 1
ATOM 556 C CA . ILE A 1 72 ? -0.175 2.595 -3.591 1.00 93.00 72 ILE A CA 1
ATOM 557 C C . ILE A 1 72 ? 0.650 2.824 -4.857 1.00 93.00 72 ILE A C 1
ATOM 559 O O . ILE A 1 72 ? 0.684 1.976 -5.743 1.00 93.00 72 ILE A O 1
ATOM 563 N N . VAL A 1 73 ? 1.329 3.970 -4.955 1.00 94.06 73 VAL A N 1
ATOM 564 C CA . VAL A 1 73 ? 2.208 4.284 -6.092 1.00 94.06 73 VAL A CA 1
ATOM 565 C C . VAL A 1 73 ? 3.573 3.632 -5.877 1.00 94.06 73 VAL A C 1
ATOM 567 O O . VAL A 1 73 ? 4.502 4.240 -5.349 1.00 94.06 73 VAL A O 1
ATOM 570 N N . ALA A 1 74 ? 3.683 2.358 -6.261 1.00 93.38 74 ALA A N 1
ATOM 571 C CA . ALA A 1 74 ? 4.871 1.541 -6.024 1.00 93.38 74 ALA A CA 1
ATOM 572 C C . ALA A 1 74 ? 5.886 1.646 -7.180 1.00 93.38 74 ALA A C 1
ATOM 574 O O . ALA A 1 74 ? 6.036 0.737 -8.006 1.00 93.38 74 ALA A O 1
ATOM 575 N N . GLY A 1 75 ? 6.606 2.767 -7.240 1.00 95.50 75 GLY A N 1
ATOM 576 C CA . GLY A 1 75 ? 7.739 2.959 -8.148 1.00 95.50 75 GLY A CA 1
ATOM 577 C C . GLY A 1 75 ? 7.854 4.376 -8.702 1.00 95.50 75 GLY A C 1
ATOM 578 O O . GLY A 1 75 ? 7.116 5.281 -8.320 1.00 95.50 75 GLY A O 1
ATOM 579 N N . THR A 1 76 ? 8.802 4.573 -9.617 1.00 94.69 76 THR A N 1
ATOM 580 C CA . THR A 1 76 ? 9.059 5.884 -10.216 1.00 94.69 76 THR A CA 1
ATOM 581 C C . THR A 1 76 ? 7.933 6.299 -11.164 1.00 94.69 76 THR A C 1
ATOM 583 O O . THR A 1 76 ? 7.526 5.555 -12.058 1.00 94.69 76 THR A O 1
ATOM 586 N N . VAL A 1 77 ? 7.445 7.530 -10.998 1.00 95.69 77 VAL A N 1
ATOM 587 C CA . VAL A 1 77 ? 6.443 8.126 -11.888 1.00 95.69 77 VAL A CA 1
ATOM 588 C C . VAL A 1 77 ? 7.152 8.889 -13.002 1.00 95.69 77 VAL A C 1
ATOM 590 O O . VAL A 1 77 ? 7.822 9.890 -12.761 1.00 95.69 77 VAL A O 1
ATOM 593 N N . THR A 1 78 ? 7.006 8.422 -14.241 1.00 95.19 78 THR A N 1
ATOM 594 C CA . THR A 1 78 ? 7.518 9.136 -15.420 1.00 95.19 78 THR A CA 1
ATOM 595 C C . THR A 1 78 ? 6.536 10.214 -15.880 1.00 95.19 78 THR A C 1
ATOM 597 O O . THR A 1 78 ? 5.333 10.102 -15.649 1.00 95.19 78 THR A O 1
ATOM 600 N N . LEU A 1 79 ? 7.017 11.223 -16.618 1.00 96.06 79 LEU A N 1
ATOM 601 C CA . LEU A 1 79 ? 6.169 12.275 -17.208 1.00 96.06 79 LEU A CA 1
ATOM 602 C C . LEU A 1 79 ? 5.000 11.712 -18.033 1.00 96.06 79 LEU A C 1
ATOM 604 O O . LEU A 1 79 ? 3.899 12.250 -18.001 1.00 96.06 79 LEU A O 1
ATOM 608 N N . LYS A 1 80 ? 5.221 10.595 -18.738 1.00 94.19 80 LYS A N 1
ATOM 609 C CA . LYS A 1 80 ? 4.176 9.909 -19.511 1.00 94.19 80 LYS A CA 1
ATOM 610 C C . LYS A 1 80 ? 3.128 9.233 -18.621 1.00 94.19 80 LYS A C 1
ATOM 612 O O . LYS A 1 80 ? 1.984 9.091 -19.042 1.00 94.19 80 LYS A O 1
ATOM 617 N N . MET A 1 81 ? 3.521 8.784 -17.431 1.00 95.06 81 MET A N 1
ATOM 618 C CA . MET A 1 81 ? 2.630 8.105 -16.493 1.00 95.06 81 MET A CA 1
ATOM 619 C C . MET A 1 81 ? 1.867 9.081 -15.590 1.00 95.06 81 MET A C 1
ATOM 621 O O . MET A 1 81 ? 0.781 8.743 -15.134 1.00 95.06 81 MET A O 1
ATOM 625 N N . ALA A 1 82 ? 2.381 10.296 -15.385 1.00 93.12 82 ALA A N 1
ATOM 626 C CA . ALA A 1 82 ? 1.796 11.300 -14.495 1.00 93.12 82 ALA A CA 1
ATOM 627 C C . ALA A 1 82 ? 0.329 11.657 -14.805 1.00 93.12 82 ALA A C 1
ATOM 629 O O . ALA A 1 82 ? -0.402 12.024 -13.900 1.00 93.12 82 ALA A O 1
ATOM 630 N N . THR A 1 83 ? -0.120 11.533 -16.058 1.00 93.12 83 THR A N 1
ATOM 631 C CA . THR A 1 83 ? -1.519 11.801 -16.450 1.00 93.12 83 THR A CA 1
ATOM 632 C C . THR A 1 83 ? -2.471 10.625 -16.225 1.00 93.12 83 THR A C 1
ATOM 634 O O . THR A 1 83 ? -3.673 10.768 -16.438 1.00 93.12 83 THR A O 1
ATOM 637 N N . ARG A 1 84 ? -1.945 9.446 -15.874 1.00 85.94 84 ARG A N 1
ATOM 638 C CA . ARG A 1 84 ? -2.710 8.203 -15.667 1.00 85.94 84 ARG A CA 1
ATOM 639 C C . ARG A 1 84 ? -2.778 7.772 -14.199 1.00 85.94 84 ARG A C 1
ATOM 641 O O . ARG A 1 84 ? -3.358 6.724 -13.922 1.00 85.94 84 ARG A O 1
ATOM 648 N N . ILE A 1 85 ? -2.141 8.538 -13.319 1.00 86.06 85 ILE A N 1
ATOM 649 C CA . ILE A 1 85 ? -2.235 8.469 -11.856 1.00 86.06 85 ILE A CA 1
ATOM 650 C C . ILE A 1 85 ? -3.297 9.472 -11.425 1.00 86.06 85 ILE A C 1
ATOM 652 O O . ILE A 1 85 ? -4.085 9.119 -10.526 1.00 86.06 85 ILE A O 1
#

Secondary structure (DSSP, 8-state):
--TTTTT--S--HHHHHHHHHHHHHHHS--EEE--B-STHHHHHHHTTSTTS-SGGGT-EEESSGGG-SEE--BS---TTTTT--